Protein AF-A0A2I0GZF5-F1 (afdb_monomer)

Radius of gyration: 13.63 Å; Cα contacts (8 Å, |Δi|>4): 128; chains: 1; bounding box: 29×34×39 Å

Mean predicted aligned error: 5.85 Å

Foldseek 3Di:
DDQQKAFDAPPVNDDDPQWTWIQHPNDIDTDGPQWAFRHWDDADPQGTKTWTQRNVVRDIDIDGDGPPPPPPPPPD

InterPro domains:
  IPR011009 Protein kinase-like domain superfamily [SSF56112] (29-73)
  IPR017441 Protein kinase, ATP binding site [PS00107] (41-65)

Structure (mmCIF, N/CA/C/O backbone):
data_AF-A0A2I0GZF5-F1
#
_entry.id   AF-A0A2I0GZF5-F1
#
loop_
_atom_site.group_PDB
_atom_site.id
_atom_site.type_symbol
_atom_site.label_atom_id
_atom_site.label_alt_id
_atom_site.label_comp_id
_atom_site.label_asym_id
_atom_site.label_entity_id
_atom_site.label_seq_id
_atom_site.pdbx_PDB_ins_code
_atom_site.Cartn_x
_atom_site.Cartn_y
_atom_site.Cartn_z
_atom_site.occupancy
_atom_site.B_iso_or_equiv
_atom_site.auth_seq_id
_atom_site.auth_comp_id
_atom_site.auth_asym_id
_atom_site.auth_atom_id
_atom_site.pdbx_PDB_model_num
ATOM 1 N N . MET A 1 1 ? 15.100 -0.645 15.504 1.00 49.84 1 MET A N 1
ATOM 2 C CA . MET A 1 1 ? 14.188 -1.256 14.513 1.00 49.84 1 MET A CA 1
ATOM 3 C C . MET A 1 1 ? 13.755 -0.147 13.571 1.00 49.84 1 MET A C 1
ATOM 5 O O . MET A 1 1 ? 13.145 0.800 14.047 1.00 49.84 1 MET A O 1
ATOM 9 N N . ALA A 1 2 ? 14.178 -0.176 12.306 1.00 55.88 2 ALA A N 1
ATOM 10 C CA . ALA A 1 2 ? 13.808 0.861 11.342 1.00 55.88 2 ALA A CA 1
ATOM 11 C C . ALA A 1 2 ? 12.298 0.783 11.034 1.00 55.88 2 ALA A C 1
ATOM 13 O O . ALA A 1 2 ? 11.742 -0.321 11.057 1.00 55.88 2 ALA A O 1
ATOM 14 N N . PRO A 1 3 ? 11.621 1.914 10.778 1.00 61.53 3 PRO A N 1
ATOM 15 C CA . PRO A 1 3 ? 10.215 1.895 10.397 1.00 61.53 3 PRO A CA 1
ATOM 16 C C . PRO A 1 3 ? 10.045 1.113 9.088 1.00 61.53 3 PRO A C 1
ATOM 18 O O . PRO A 1 3 ? 10.717 1.385 8.099 1.00 61.53 3 PRO A O 1
ATOM 21 N N . SER A 1 4 ? 9.159 0.116 9.092 1.00 80.69 4 SER A N 1
ATOM 22 C CA . SER A 1 4 ? 8.937 -0.786 7.949 1.00 80.69 4 SER A CA 1
ATOM 23 C C . SER A 1 4 ? 8.126 -0.154 6.808 1.00 80.69 4 SER A C 1
ATOM 25 O O . SER A 1 4 ? 7.959 -0.767 5.755 1.00 80.69 4 SER A O 1
ATOM 27 N N . VAL A 1 5 ? 7.592 1.043 7.047 1.00 89.56 5 VAL A N 1
ATOM 28 C CA . VAL A 1 5 ? 6.845 1.881 6.110 1.00 89.56 5 VAL A CA 1
ATOM 29 C C . VAL A 1 5 ? 7.332 3.312 6.313 1.00 89.56 5 VAL A C 1
ATOM 31 O O . VAL A 1 5 ? 7.390 3.786 7.449 1.00 89.56 5 VAL A O 1
ATOM 34 N N . GLN A 1 6 ? 7.672 4.004 5.232 1.00 93.75 6 GLN A N 1
ATOM 35 C CA . GLN A 1 6 ? 8.117 5.399 5.271 1.00 93.75 6 GLN A CA 1
ATOM 36 C C . GLN A 1 6 ? 7.370 6.218 4.224 1.00 93.75 6 GLN A C 1
ATOM 38 O O . GLN A 1 6 ? 7.014 5.686 3.177 1.00 93.75 6 GLN A O 1
ATOM 43 N N . ALA A 1 7 ? 7.142 7.507 4.477 1.00 93.06 7 ALA A N 1
ATOM 44 C CA . ALA A 1 7 ? 6.687 8.410 3.424 1.00 93.06 7 ALA A CA 1
ATOM 45 C C . ALA A 1 7 ? 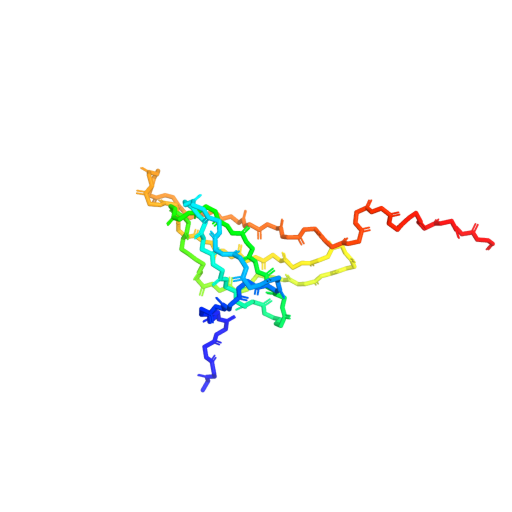7.739 8.456 2.305 1.00 93.06 7 ALA A C 1
ATOM 47 O O . ALA A 1 7 ? 8.940 8.480 2.576 1.00 93.06 7 ALA A O 1
ATOM 48 N N . ALA A 1 8 ? 7.287 8.446 1.057 1.00 94.50 8 ALA A N 1
ATOM 49 C CA . ALA A 1 8 ? 8.143 8.462 -0.119 1.00 94.50 8 ALA A CA 1
ATOM 50 C C . ALA A 1 8 ? 7.784 9.628 -1.039 1.00 94.50 8 ALA A C 1
ATOM 52 O O . ALA A 1 8 ? 6.710 10.221 -0.946 1.00 94.50 8 ALA A O 1
ATOM 53 N N . ILE A 1 9 ? 8.706 9.941 -1.941 1.00 93.94 9 ILE A N 1
ATOM 54 C CA . ILE A 1 9 ? 8.498 10.900 -3.023 1.00 93.94 9 ILE A CA 1
ATOM 55 C C . ILE A 1 9 ? 8.003 10.110 -4.248 1.00 93.94 9 ILE A C 1
ATOM 57 O O . ILE A 1 9 ? 8.472 8.985 -4.459 1.00 93.94 9 ILE A O 1
ATOM 61 N N . PRO A 1 10 ? 7.064 10.648 -5.050 1.00 93.81 10 PRO A N 1
ATOM 62 C CA . PRO A 1 10 ? 6.690 10.044 -6.323 1.00 93.81 10 PRO A CA 1
ATOM 63 C C . PRO A 1 10 ? 7.932 9.798 -7.198 1.00 93.81 10 PRO A C 1
ATOM 65 O O . PRO A 1 10 ? 8.784 10.685 -7.288 1.00 93.81 10 PRO A O 1
ATOM 68 N N . PRO A 1 11 ? 8.050 8.641 -7.870 1.00 90.19 11 PRO A N 1
ATOM 69 C CA . PRO A 1 11 ? 9.228 8.310 -8.676 1.00 90.19 11 PRO A CA 1
ATOM 70 C C . PRO A 1 11 ? 9.432 9.266 -9.860 1.00 90.19 11 PRO A C 1
ATOM 72 O O . PRO A 1 11 ? 10.561 9.544 -10.244 1.00 90.19 11 PRO A O 1
ATOM 75 N N . ASP A 1 12 ? 8.346 9.799 -10.413 1.00 93.12 12 ASP A N 1
ATOM 76 C CA . ASP A 1 12 ? 8.339 10.810 -11.474 1.00 93.12 12 ASP A CA 1
ATOM 77 C C . ASP A 1 12 ? 8.342 12.259 -10.942 1.00 93.12 12 ASP A C 1
ATOM 79 O O . ASP A 1 12 ? 8.357 13.212 -11.718 1.00 93.12 12 ASP A O 1
ATOM 83 N N . GLY A 1 13 ? 8.330 12.443 -9.618 1.00 92.69 13 GLY A N 1
ATOM 84 C CA . GLY A 1 13 ? 8.281 13.752 -8.966 1.00 92.69 13 GLY A CA 1
ATOM 85 C C . GLY A 1 13 ? 6.923 14.463 -9.032 1.00 92.69 13 GLY A C 1
ATOM 86 O O . GLY A 1 13 ? 6.785 15.542 -8.4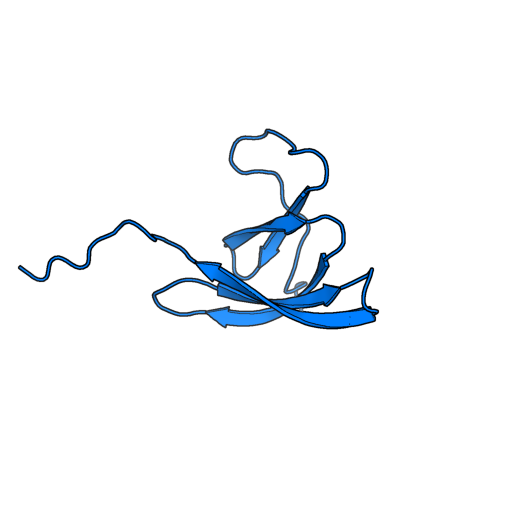51 1.00 92.69 13 GLY A O 1
ATOM 87 N N . ILE A 1 14 ? 5.905 13.888 -9.684 1.00 93.56 14 ILE A N 1
ATOM 88 C CA . ILE A 1 14 ? 4.582 14.504 -9.815 1.00 93.56 14 ILE A CA 1
ATOM 89 C C . ILE A 1 14 ? 3.660 13.989 -8.710 1.00 93.56 14 ILE A C 1
ATOM 91 O O . ILE A 1 14 ? 3.306 12.814 -8.633 1.00 93.56 14 ILE A O 1
ATOM 95 N N . TRP A 1 15 ? 3.198 14.903 -7.861 1.00 93.06 15 TRP A N 1
ATOM 96 C CA . TRP A 1 15 ? 2.223 14.593 -6.821 1.00 93.06 15 TRP A CA 1
ATOM 97 C C . TRP A 1 15 ? 0.816 14.512 -7.408 1.00 93.06 15 TRP A C 1
ATOM 99 O O . TRP A 1 15 ? 0.223 15.521 -7.798 1.00 93.06 15 TRP A O 1
ATOM 109 N N . ARG A 1 16 ? 0.250 13.304 -7.449 1.00 94.88 16 ARG A N 1
ATOM 110 C CA . ARG A 1 16 ? -1.125 13.106 -7.917 1.00 94.88 16 ARG A CA 1
ATOM 111 C C . ARG A 1 16 ? -2.134 13.492 -6.836 1.00 94.88 16 ARG A C 1
ATOM 113 O O . ARG A 1 16 ? -2.036 13.070 -5.684 1.00 94.88 16 ARG A O 1
ATOM 120 N N . ARG A 1 17 ? -3.134 14.300 -7.207 1.00 95.50 17 ARG A N 1
ATOM 121 C CA . ARG A 1 17 ? -4.170 14.770 -6.274 1.00 95.50 17 ARG A CA 1
ATOM 122 C C . ARG A 1 17 ? -4.914 13.581 -5.662 1.00 95.50 17 ARG A C 1
ATOM 124 O O . ARG A 1 17 ? -5.378 12.705 -6.385 1.00 95.50 17 ARG A O 1
ATOM 131 N N . GLY A 1 18 ? -5.048 13.582 -4.337 1.00 95.25 18 GLY A N 1
ATOM 132 C CA . GLY A 1 18 ? -5.712 12.505 -3.598 1.00 95.25 18 GLY A CA 1
ATOM 133 C C . GLY A 1 18 ? -4.873 11.235 -3.438 1.00 95.25 18 GLY A C 1
ATOM 134 O O . GLY A 1 18 ? -5.387 10.257 -2.905 1.00 95.25 18 GLY A O 1
ATOM 135 N N . LYS A 1 19 ? -3.601 11.238 -3.858 1.00 96.50 19 LYS A N 1
ATOM 136 C CA . LYS A 1 19 ? -2.668 10.128 -3.652 1.00 96.50 19 LYS A CA 1
ATOM 137 C C . LYS A 1 19 ? -1.635 10.457 -2.576 1.00 96.50 19 LYS A C 1
ATOM 139 O O . LYS A 1 19 ? -1.273 11.615 -2.371 1.00 96.50 19 LYS A O 1
ATOM 144 N N . LYS A 1 20 ? -1.150 9.417 -1.905 1.00 95.56 20 LYS A N 1
ATOM 145 C CA . LYS A 1 20 ? 0.014 9.432 -1.016 1.00 95.56 20 LYS A CA 1
ATOM 146 C C . LYS A 1 20 ? 1.019 8.394 -1.505 1.00 95.56 20 LYS A C 1
ATOM 148 O O . LYS A 1 20 ? 0.641 7.399 -2.128 1.00 95.56 20 LYS A O 1
ATOM 153 N N . TYR A 1 21 ? 2.287 8.632 -1.196 1.00 96.50 21 TYR A N 1
ATOM 154 C CA . TYR A 1 21 ? 3.395 7.784 -1.612 1.00 96.50 21 TYR A CA 1
ATOM 155 C C . TYR A 1 21 ? 4.118 7.255 -0.382 1.00 96.50 21 TYR A C 1
ATOM 157 O O . TYR A 1 21 ? 4.513 8.028 0.492 1.00 96.50 21 TYR A O 1
ATOM 165 N N . TYR A 1 22 ? 4.284 5.937 -0.313 1.00 95.62 22 TYR A N 1
ATOM 166 C CA . TYR A 1 22 ? 4.969 5.271 0.793 1.00 95.62 22 TYR A CA 1
ATOM 167 C C . TYR A 1 22 ? 5.976 4.254 0.269 1.00 95.62 22 TYR A C 1
ATOM 169 O O . TYR A 1 22 ? 5.675 3.526 -0.667 1.00 95.62 22 TYR A O 1
ATOM 177 N N . SER A 1 23 ? 7.152 4.167 0.880 1.00 94.25 23 SER A N 1
ATOM 178 C CA . SER A 1 23 ? 8.103 3.085 0.638 1.00 94.25 23 SER A CA 1
ATOM 179 C C . SER A 1 23 ? 7.801 1.927 1.584 1.00 94.25 23 SER A C 1
ATOM 181 O O . SER A 1 23 ? 7.756 2.112 2.804 1.00 94.25 23 SER A O 1
ATOM 183 N N . VAL A 1 24 ? 7.574 0.740 1.020 1.00 93.69 24 VAL A N 1
ATOM 184 C CA . VAL A 1 24 ? 7.390 -0.514 1.757 1.00 93.69 24 VAL A CA 1
ATOM 185 C C . VAL A 1 24 ? 8.269 -1.577 1.112 1.00 93.69 24 VAL A C 1
ATOM 187 O O . VAL A 1 24 ? 8.062 -1.914 -0.052 1.00 93.69 24 VAL A O 1
ATOM 190 N N . CYS A 1 25 ? 9.236 -2.114 1.864 1.00 90.38 25 CYS A N 1
ATOM 191 C CA . CYS A 1 25 ? 10.241 -3.051 1.338 1.00 90.38 25 CYS A CA 1
ATOM 192 C C . CYS A 1 25 ? 10.924 -2.519 0.061 1.00 90.38 25 CYS A C 1
ATOM 194 O O . CYS A 1 25 ? 10.975 -3.223 -0.944 1.00 90.38 25 CYS A O 1
ATOM 196 N N . ASP A 1 26 ? 11.354 -1.251 0.089 1.00 89.06 26 ASP A N 1
ATOM 197 C CA . ASP A 1 26 ? 12.004 -0.534 -1.023 1.00 89.06 26 ASP A CA 1
ATOM 198 C C . ASP A 1 26 ? 11.160 -0.391 -2.303 1.00 89.06 26 ASP A C 1
ATOM 200 O O . ASP A 1 26 ? 11.633 0.078 -3.337 1.00 89.06 26 ASP A O 1
ATOM 204 N N . VAL A 1 27 ? 9.870 -0.724 -2.230 1.00 90.88 27 VAL A N 1
ATOM 205 C CA . VAL A 1 27 ? 8.904 -0.494 -3.301 1.00 90.88 27 VAL A CA 1
ATOM 206 C C . VAL A 1 27 ? 8.054 0.717 -2.947 1.00 90.88 27 VAL A C 1
ATOM 208 O O . VAL A 1 27 ? 7.452 0.776 -1.877 1.00 90.88 27 VAL A O 1
ATOM 211 N N . ILE A 1 28 ? 7.962 1.681 -3.865 1.00 93.94 28 ILE A N 1
ATOM 212 C CA . ILE A 1 28 ? 7.101 2.857 -3.701 1.00 93.94 28 ILE A CA 1
ATOM 213 C C . ILE A 1 28 ? 5.656 2.468 -4.012 1.00 93.94 28 ILE A C 1
ATOM 215 O O . ILE A 1 28 ? 5.353 2.021 -5.113 1.00 93.94 28 ILE A O 1
ATOM 219 N N . PHE A 1 29 ? 4.743 2.674 -3.077 1.00 95.00 29 PHE A N 1
ATOM 220 C CA . PHE A 1 29 ? 3.305 2.489 -3.206 1.00 95.00 29 PHE A CA 1
ATOM 221 C C . PHE A 1 29 ? 2.656 3.844 -3.487 1.00 95.00 29 PHE A C 1
ATOM 223 O O . PHE A 1 29 ? 2.749 4.737 -2.652 1.00 95.00 29 PHE A O 1
ATOM 230 N N . GLU A 1 30 ? 1.978 3.983 -4.629 1.00 95.69 30 GLU A N 1
ATOM 231 C CA . GLU A 1 30 ? 1.015 5.066 -4.860 1.00 95.69 30 GLU A CA 1
ATOM 232 C C . GLU A 1 30 ? -0.356 4.564 -4.405 1.00 95.69 30 GLU A C 1
ATOM 234 O O . GLU A 1 30 ? -0.892 3.616 -4.982 1.00 95.69 30 GLU A O 1
ATOM 239 N N . ILE A 1 31 ? -0.910 5.165 -3.357 1.00 95.56 31 ILE A N 1
ATOM 240 C CA . ILE A 1 31 ? -2.197 4.760 -2.776 1.00 95.56 31 ILE A CA 1
ATOM 241 C C . ILE A 1 31 ? -3.109 5.967 -2.608 1.00 95.56 31 ILE A C 1
ATOM 243 O O . ILE A 1 31 ? -2.640 7.100 -2.519 1.00 95.56 31 ILE A O 1
ATOM 247 N N . ASP A 1 32 ? -4.419 5.738 -2.552 1.00 97.19 32 ASP A N 1
ATOM 248 C CA . ASP A 1 32 ? -5.359 6.802 -2.201 1.00 97.19 32 ASP A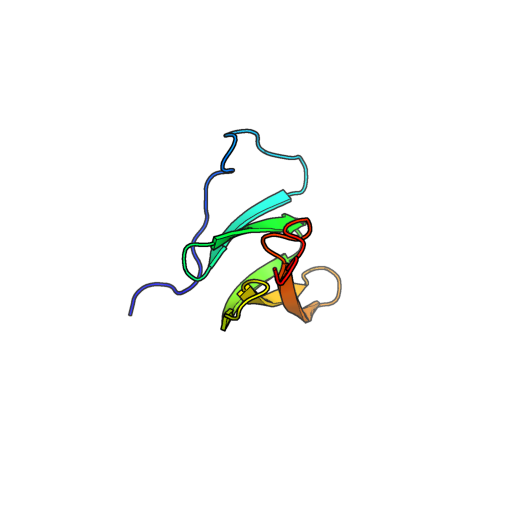 CA 1
ATOM 249 C C . ASP A 1 32 ? -5.111 7.320 -0.783 1.00 97.19 32 ASP A C 1
ATOM 251 O O . ASP A 1 32 ? -4.802 6.557 0.130 1.00 97.19 32 ASP A O 1
ATOM 255 N N . ALA A 1 33 ? -5.293 8.627 -0.594 1.00 96.06 33 ALA A N 1
ATOM 256 C CA . ALA A 1 33 ? -4.983 9.328 0.648 1.00 96.06 33 ALA A CA 1
ATOM 257 C C . ALA A 1 33 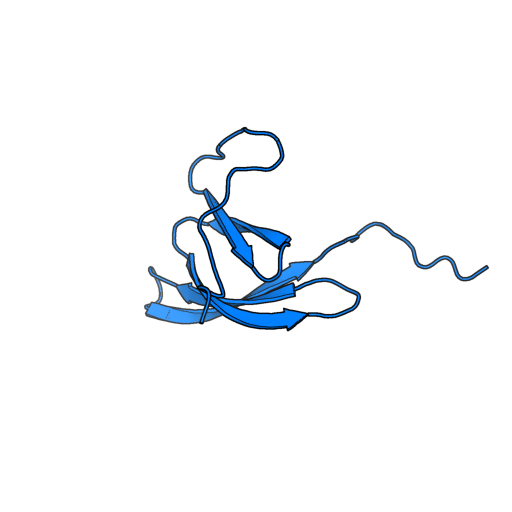? -5.764 8.823 1.874 1.00 96.06 33 ALA A C 1
ATOM 259 O O . ALA A 1 33 ? -5.326 9.077 2.997 1.00 96.06 33 ALA A O 1
ATOM 260 N N . LYS A 1 34 ? -6.872 8.105 1.652 1.00 96.94 34 LYS A N 1
ATOM 2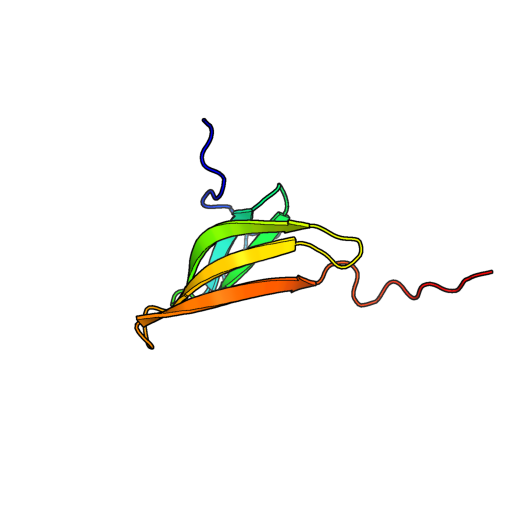61 C CA . LYS A 1 34 ? -7.688 7.453 2.685 1.00 96.94 34 LYS A CA 1
ATOM 262 C C . LYS A 1 34 ? -7.059 6.197 3.287 1.00 96.94 34 LYS A C 1
ATOM 264 O O . LYS A 1 34 ? -7.561 5.691 4.285 1.00 96.94 34 LYS A O 1
ATOM 269 N N . TYR A 1 35 ? -6.016 5.658 2.659 1.00 97.56 35 TYR A N 1
ATOM 270 C CA . TYR A 1 35 ? -5.308 4.489 3.155 1.00 97.56 35 TYR A CA 1
ATOM 271 C C . TYR A 1 35 ? -4.023 4.908 3.863 1.00 97.56 35 TYR A C 1
ATOM 273 O O . TYR A 1 35 ? -3.208 5.639 3.298 1.00 97.56 35 TYR A O 1
ATOM 281 N N . ASP A 1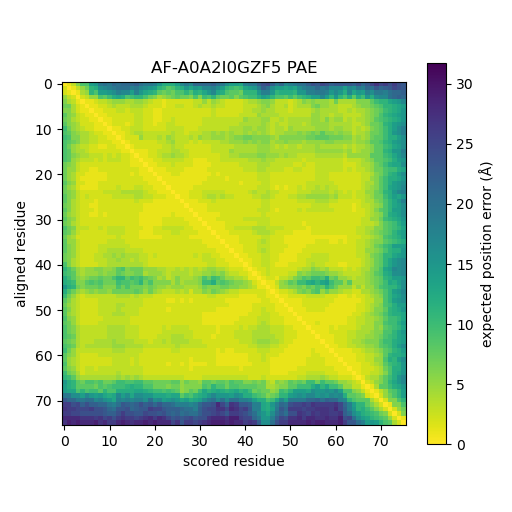 36 ? -3.821 4.389 5.071 1.00 95.56 36 ASP A N 1
ATOM 282 C CA . ASP A 1 36 ? -2.598 4.587 5.850 1.00 95.56 36 ASP A CA 1
ATOM 283 C C . ASP A 1 36 ? -1.861 3.249 6.045 1.00 95.56 36 ASP A C 1
ATOM 285 O O . ASP A 1 36 ? -2.368 2.366 6.749 1.00 95.56 36 ASP A O 1
ATOM 289 N N . PRO A 1 37 ? -0.711 3.016 5.385 1.00 95.56 37 PRO A N 1
ATOM 290 C CA . PRO A 1 37 ? 0.012 1.755 5.484 1.00 95.56 37 PRO A CA 1
ATOM 291 C C . PRO A 1 37 ? 0.677 1.588 6.850 1.00 95.56 37 PRO A C 1
ATOM 293 O O . PRO A 1 37 ? 1.371 2.464 7.347 1.00 95.56 37 PRO A O 1
ATOM 296 N N . ILE A 1 38 ? 0.512 0.404 7.430 1.00 94.56 38 ILE A N 1
ATOM 297 C CA . ILE A 1 38 ? 0.926 0.085 8.799 1.00 94.56 38 ILE A CA 1
ATOM 298 C C . ILE A 1 38 ? 2.227 -0.720 8.794 1.00 94.56 38 ILE A C 1
ATOM 300 O O . ILE A 1 38 ? 3.175 -0.411 9.509 1.00 94.56 38 ILE A O 1
ATOM 304 N N . LYS A 1 39 ? 2.255 -1.819 8.030 1.00 93.75 39 LYS A N 1
ATOM 305 C CA . LYS A 1 39 ? 3.399 -2.739 7.979 1.00 93.75 39 LYS A CA 1
ATOM 306 C C . LYS A 1 39 ? 3.384 -3.607 6.720 1.00 93.75 39 LYS A C 1
ATOM 308 O O . LYS A 1 39 ? 2.294 -3.908 6.218 1.00 93.75 39 LYS A O 1
ATOM 313 N N . PRO A 1 40 ? 4.553 -4.064 6.242 1.00 94.62 40 PRO A N 1
ATOM 314 C CA . PRO A 1 40 ? 4.624 -5.105 5.226 1.00 94.62 40 PRO A CA 1
ATOM 315 C C . PRO A 1 40 ? 4.003 -6.410 5.739 1.00 94.62 40 PRO A C 1
ATOM 317 O O . PRO A 1 40 ? 4.085 -6.737 6.926 1.00 94.62 40 PRO A O 1
ATOM 320 N N . LEU A 1 41 ? 3.364 -7.144 4.830 1.00 94.44 41 LEU A N 1
ATOM 321 C CA . LEU A 1 41 ? 2.822 -8.484 5.071 1.00 94.44 41 LEU A CA 1
ATOM 322 C C . LEU A 1 41 ? 3.599 -9.561 4.311 1.00 94.44 41 LEU A C 1
ATOM 324 O O . LEU A 1 41 ? 3.711 -10.677 4.805 1.00 94.44 41 LEU A O 1
ATOM 328 N N . GLY A 1 42 ? 4.141 -9.240 3.136 1.00 90.06 42 GLY A N 1
ATOM 329 C CA . GLY A 1 42 ? 4.957 -10.169 2.361 1.00 90.06 42 GLY A CA 1
ATOM 330 C C . GLY A 1 42 ? 5.391 -9.591 1.019 1.00 90.06 42 GLY A C 1
ATOM 331 O O . GLY A 1 42 ? 4.803 -8.628 0.529 1.00 90.06 42 GLY A O 1
ATOM 332 N N . ALA A 1 43 ? 6.409 -10.202 0.425 1.00 90.06 43 ALA A N 1
ATOM 333 C CA . ALA A 1 43 ? 6.898 -9.907 -0.916 1.00 90.06 43 ALA A CA 1
ATOM 334 C C . ALA A 1 43 ? 6.997 -11.216 -1.710 1.00 90.06 43 ALA A C 1
ATOM 336 O O . ALA A 1 43 ? 7.285 -12.267 -1.140 1.00 90.06 43 ALA A O 1
ATOM 337 N N . GLY A 1 44 ? 6.736 -11.162 -3.013 1.00 83.62 44 GLY A N 1
ATOM 338 C CA . GLY A 1 44 ? 6.851 -12.309 -3.910 1.00 83.62 44 GLY A CA 1
ATOM 339 C C . GLY A 1 44 ? 7.104 -11.877 -5.351 1.00 83.62 44 GLY A C 1
ATOM 340 O O . GLY A 1 44 ? 7.235 -10.687 -5.627 1.00 83.62 44 GLY A O 1
ATOM 341 N N . ALA A 1 45 ? 7.124 -12.843 -6.273 1.00 79.38 45 ALA A N 1
ATOM 342 C CA . ALA A 1 45 ? 7.453 -12.618 -7.687 1.00 79.38 45 ALA A CA 1
ATOM 343 C C . ALA A 1 45 ? 6.612 -11.512 -8.353 1.00 79.38 45 ALA A C 1
ATOM 345 O O . ALA A 1 45 ? 7.111 -10.764 -9.181 1.00 79.38 45 ALA A O 1
ATOM 346 N N . TYR A 1 46 ? 5.349 -11.370 -7.942 1.00 83.12 46 TYR A N 1
ATOM 347 C CA . TYR A 1 46 ? 4.419 -10.389 -8.506 1.00 83.12 46 TYR A CA 1
ATOM 348 C C . TYR A 1 46 ? 4.383 -9.053 -7.753 1.00 83.12 46 TYR A C 1
ATOM 350 O O . TYR A 1 46 ? 3.568 -8.204 -8.095 1.00 83.12 46 TYR A O 1
ATOM 358 N N . GLY A 1 47 ? 5.192 -8.862 -6.706 1.00 89.31 47 GLY A N 1
ATOM 359 C CA . GLY A 1 47 ? 5.277 -7.602 -5.960 1.00 89.31 47 GLY A CA 1
ATOM 360 C C . GLY A 1 47 ? 5.066 -7.732 -4.450 1.00 89.31 47 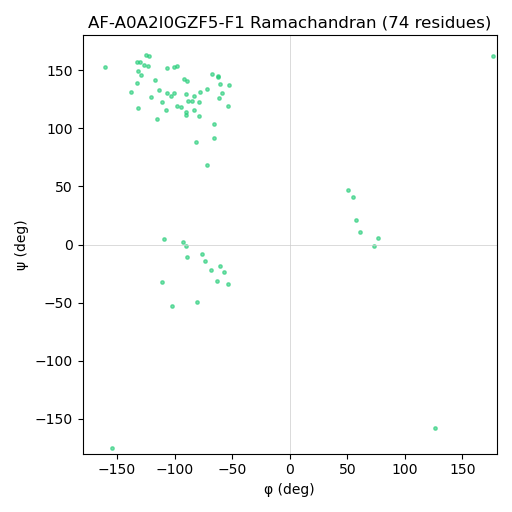GLY A C 1
ATOM 361 O O . GLY A 1 47 ? 5.272 -8.794 -3.857 1.00 89.31 47 GLY A O 1
ATOM 362 N N . VAL A 1 48 ? 4.678 -6.624 -3.812 1.00 93.75 48 VAL A N 1
ATOM 363 C CA . VAL A 1 48 ? 4.697 -6.453 -2.347 1.00 93.75 48 VAL A CA 1
ATOM 364 C C . VAL A 1 48 ? 3.288 -6.233 -1.802 1.00 93.75 48 VAL A C 1
ATOM 366 O O . VAL A 1 48 ? 2.467 -5.538 -2.401 1.00 93.75 48 VAL A O 1
ATOM 369 N N . VAL A 1 49 ? 3.009 -6.819 -0.640 1.00 95.56 49 VAL A N 1
ATOM 370 C CA . VAL A 1 49 ? 1.758 -6.666 0.106 1.00 95.56 49 VAL A CA 1
ATOM 371 C C . VAL A 1 49 ? 2.035 -5.944 1.419 1.00 95.56 49 VAL A C 1
ATOM 373 O O . VAL A 1 49 ? 2.928 -6.334 2.173 1.00 95.56 49 VAL A O 1
ATOM 376 N N . CYS A 1 50 ? 1.222 -4.943 1.741 1.00 95.88 50 CYS A N 1
ATOM 377 C CA . CYS A 1 50 ? 1.222 -4.278 3.040 1.00 95.88 50 CYS A CA 1
ATOM 378 C C . CYS A 1 50 ? -0.183 -4.266 3.651 1.00 95.88 50 CYS A C 1
ATOM 380 O O . CYS A 1 50 ? -1.187 -4.353 2.945 1.00 95.88 50 CYS A O 1
ATOM 382 N N . SER A 1 51 ? -0.271 -4.181 4.977 1.00 96.75 51 SER A N 1
ATOM 383 C CA . SER A 1 51 ? -1.538 -3.881 5.645 1.00 96.75 51 SER A CA 1
ATOM 384 C C . SER A 1 51 ? -1.699 -2.379 5.784 1.00 96.75 51 SER A C 1
ATOM 386 O O . SER A 1 51 ? -0.732 -1.722 6.164 1.00 96.75 51 SER A O 1
ATOM 388 N N . ALA A 1 52 ? -2.909 -1.873 5.583 1.00 97.44 52 ALA A N 1
ATOM 389 C CA . ALA A 1 52 ? -3.254 -0.468 5.744 1.00 97.44 52 ALA A CA 1
ATOM 390 C C . ALA A 1 52 ? -4.544 -0.298 6.555 1.00 97.44 52 ALA A C 1
ATOM 392 O O . ALA A 1 52 ? -5.362 -1.220 6.643 1.00 97.44 52 ALA A O 1
ATOM 393 N N . HIS A 1 53 ? -4.720 0.873 7.157 1.00 97.75 53 HIS A N 1
ATOM 394 C CA . HIS A 1 53 ? -5.997 1.314 7.701 1.00 97.75 53 HIS A CA 1
ATOM 395 C C . HIS A 1 53 ? -6.765 2.080 6.625 1.00 97.75 53 HIS A C 1
ATOM 397 O O . HIS A 1 53 ? -6.207 2.972 5.994 1.00 97.75 53 HIS A O 1
ATOM 403 N N . ASP A 1 54 ? -8.025 1.724 6.407 1.00 98.12 54 ASP A N 1
ATOM 404 C CA . ASP A 1 54 ? -8.952 2.498 5.587 1.00 98.12 54 ASP A CA 1
ATOM 405 C C . ASP A 1 54 ? -9.686 3.501 6.482 1.00 98.12 54 ASP A C 1
ATOM 407 O O . ASP A 1 54 ? -10.488 3.114 7.336 1.00 98.12 54 ASP A O 1
ATOM 411 N N . GLU A 1 55 ? -9.404 4.789 6.305 1.00 96.38 55 GLU A N 1
ATOM 412 C CA . GLU A 1 55 ? -9.977 5.852 7.127 1.00 96.38 55 GLU A CA 1
ATOM 413 C C . GLU A 1 55 ? -11.481 6.059 6.904 1.00 96.38 55 GLU A C 1
ATOM 415 O O . GLU A 1 55 ? -12.142 6.585 7.801 1.00 96.38 55 GLU A O 1
ATOM 420 N N . GLU A 1 56 ? -12.041 5.636 5.769 1.00 96.62 56 GLU A N 1
ATOM 421 C CA . GLU A 1 56 ? -13.477 5.760 5.493 1.00 96.62 56 GLU A CA 1
ATOM 422 C C . GLU A 1 56 ? -14.253 4.635 6.173 1.00 96.62 56 GLU A C 1
ATOM 424 O O . GLU A 1 56 ? -15.231 4.873 6.880 1.00 96.62 56 GLU A O 1
ATOM 429 N N . THR A 1 57 ? -13.800 3.393 5.990 1.00 97.12 57 THR A N 1
ATOM 430 C CA . THR A 1 57 ? -14.508 2.214 6.513 1.00 97.12 57 THR A CA 1
ATOM 431 C C . THR A 1 57 ? -14.077 1.821 7.924 1.00 97.12 57 THR A C 1
ATOM 433 O O . THR A 1 57 ? -14.718 0.969 8.543 1.00 97.12 57 THR A O 1
ATOM 436 N N . LYS A 1 58 ? -12.992 2.418 8.436 1.00 96.50 58 LYS A N 1
ATOM 437 C CA . LYS A 1 58 ? -12.324 2.081 9.706 1.00 96.50 58 LYS A CA 1
ATOM 438 C C . LYS A 1 58 ? -11.857 0.628 9.790 1.00 96.50 58 LYS A C 1
ATOM 440 O O . LYS A 1 58 ? -11.640 0.096 10.880 1.00 96.50 58 LYS A O 1
ATOM 445 N N . LYS A 1 59 ? -11.685 -0.034 8.645 1.00 97.69 59 LYS A N 1
ATOM 446 C CA . LYS A 1 59 ? -11.250 -1.431 8.565 1.00 97.69 59 LYS A CA 1
ATOM 447 C C . LYS A 1 59 ? -9.769 -1.523 8.244 1.00 97.69 59 LYS A C 1
ATOM 449 O O . LYS A 1 59 ? -9.185 -0.669 7.583 1.00 97.69 59 LYS A O 1
ATOM 454 N N . LYS A 1 60 ? -9.161 -2.618 8.693 1.00 97.25 60 LYS A N 1
ATOM 455 C CA . LYS A 1 60 ? -7.825 -3.007 8.253 1.00 97.25 60 LYS A CA 1
ATOM 456 C C . LYS A 1 60 ? -7.940 -3.759 6.934 1.00 97.25 60 LYS A C 1
ATOM 458 O O . LYS A 1 60 ? -8.683 -4.734 6.846 1.00 97.25 60 LYS A O 1
ATOM 463 N N . VAL A 1 61 ? -7.185 -3.321 5.939 1.00 97.81 61 VAL A N 1
ATOM 464 C CA . VAL A 1 61 ? -7.156 -3.907 4.597 1.00 97.81 61 VAL A CA 1
ATOM 465 C C . VAL A 1 61 ? -5.738 -4.341 4.239 1.00 97.81 61 VAL A C 1
ATOM 467 O O . VAL A 1 61 ? -4.767 -3.922 4.873 1.00 97.81 61 VAL A O 1
ATOM 470 N N . ALA A 1 62 ? -5.612 -5.199 3.229 1.00 96.81 62 ALA A N 1
ATOM 471 C CA . ALA A 1 62 ? -4.335 -5.525 2.606 1.00 96.81 62 ALA A CA 1
ATOM 472 C C . ALA A 1 62 ? -4.270 -4.865 1.225 1.00 96.81 62 ALA A C 1
ATOM 474 O O . ALA A 1 62 ? -5.201 -5.000 0.433 1.00 96.81 62 ALA A O 1
ATOM 475 N N . ILE A 1 63 ? -3.174 -4.168 0.939 1.00 95.94 63 ILE A N 1
ATOM 476 C CA . ILE A 1 63 ? -2.904 -3.542 -0.355 1.00 95.94 63 ILE A CA 1
ATOM 477 C C . ILE A 1 63 ? -1.748 -4.303 -0.994 1.00 95.94 63 ILE A C 1
ATOM 479 O O . ILE A 1 63 ? -0.670 -4.409 -0.408 1.00 95.94 63 ILE A O 1
ATOM 483 N N . LYS A 1 64 ? -1.972 -4.840 -2.195 1.00 94.12 64 LYS A N 1
ATOM 484 C CA . LYS A 1 64 ? -0.949 -5.528 -2.987 1.00 94.12 64 LYS A CA 1
ATOM 485 C C . LYS A 1 64 ? -0.552 -4.650 -4.166 1.00 94.12 64 LYS A C 1
ATOM 487 O O . LYS A 1 64 ? -1.372 -4.407 -5.048 1.00 94.12 64 LYS A O 1
ATOM 492 N N . LYS A 1 65 ? 0.702 -4.202 -4.196 1.00 92.62 65 LYS A N 1
ATOM 493 C CA . LYS A 1 65 ? 1.282 -3.575 -5.382 1.00 92.62 65 LYS A CA 1
ATOM 494 C C . LYS A 1 65 ? 1.774 -4.674 -6.312 1.00 92.62 65 LYS A C 1
ATOM 496 O O . LYS A 1 65 ? 2.665 -5.434 -5.940 1.00 92.62 65 LYS A O 1
ATOM 501 N N . ILE A 1 66 ? 1.165 -4.755 -7.494 1.00 90.38 66 ILE A N 1
ATOM 502 C CA . ILE A 1 66 ? 1.611 -5.662 -8.548 1.00 90.38 66 ILE A CA 1
ATOM 503 C C . ILE A 1 66 ? 2.718 -4.973 -9.342 1.00 90.38 66 ILE A C 1
ATOM 505 O O . ILE A 1 66 ? 2.516 -3.872 -9.857 1.00 90.38 66 ILE A O 1
ATOM 509 N N . SER A 1 67 ? 3.878 -5.612 -9.414 1.00 82.06 67 SER A N 1
ATOM 510 C CA . SER A 1 67 ? 5.002 -5.183 -10.247 1.00 82.06 67 SER A CA 1
ATOM 511 C C . SER A 1 67 ? 5.011 -5.976 -11.554 1.00 82.06 67 SER A C 1
ATOM 513 O O . SER A 1 67 ? 4.504 -7.095 -11.595 1.00 82.06 67 SER A O 1
ATOM 515 N N . ASN A 1 68 ? 5.578 -5.392 -12.613 1.00 74.44 68 ASN A N 1
ATOM 516 C CA . ASN A 1 68 ? 5.854 -6.065 -13.890 1.00 74.44 68 ASN A CA 1
ATOM 517 C C . ASN A 1 68 ? 4.618 -6.735 -14.526 1.00 74.44 68 ASN A C 1
ATOM 519 O O . ASN A 1 68 ? 4.699 -7.818 -15.089 1.00 74.44 68 ASN A O 1
ATOM 523 N N . VAL A 1 69 ? 3.462 -6.061 -14.467 1.00 68.69 69 VAL A N 1
ATOM 524 C CA . VAL A 1 69 ? 2.164 -6.570 -14.967 1.00 68.69 69 VAL A CA 1
ATOM 525 C C . VAL A 1 69 ? 2.197 -6.951 -16.458 1.00 68.69 69 VAL A C 1
ATOM 527 O O . VAL A 1 69 ? 1.385 -7.756 -16.899 1.00 68.69 69 VAL A O 1
ATOM 530 N N . PHE A 1 70 ? 3.126 -6.378 -17.227 1.00 67.06 70 PHE A N 1
ATOM 531 C CA . PHE A 1 70 ? 3.271 -6.593 -18.671 1.00 67.06 70 PHE A CA 1
ATOM 532 C C . PHE A 1 70 ? 4.512 -7.407 -19.051 1.00 67.06 70 PHE A C 1
ATOM 534 O O . PHE A 1 70 ? 4.797 -7.551 -20.236 1.00 67.06 70 PHE A O 1
ATOM 541 N N . GLU A 1 71 ? 5.263 -7.916 -18.073 1.00 61.50 71 GLU A N 1
ATOM 542 C CA . GLU A 1 71 ? 6.360 -8.836 -18.355 1.00 61.50 71 GLU A CA 1
ATOM 543 C C . GLU A 1 71 ? 5.754 -10.227 -18.535 1.00 61.50 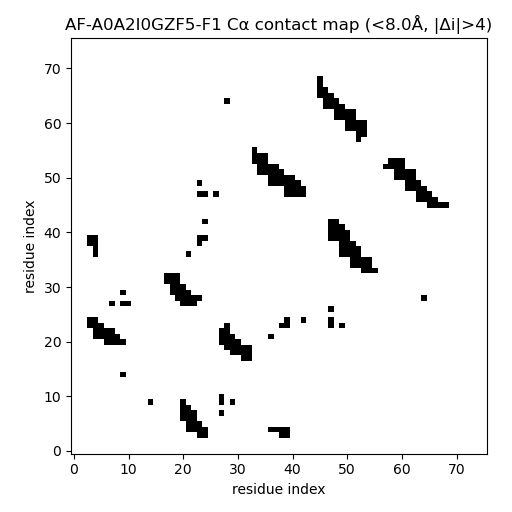71 GLU A C 1
ATOM 545 O O . GLU A 1 71 ? 5.536 -10.973 -17.580 1.00 61.50 71 GLU A O 1
ATOM 550 N N . ASP A 1 72 ? 5.374 -10.517 -19.780 1.00 55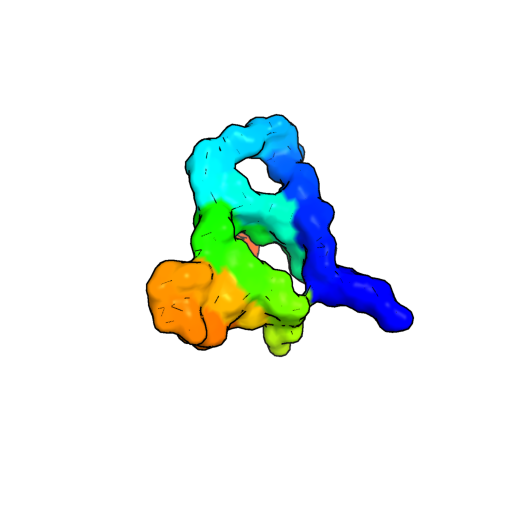.66 72 ASP A N 1
ATOM 551 C CA . ASP A 1 72 ? 5.011 -11.858 -20.212 1.00 55.66 72 ASP A CA 1
ATOM 552 C C . ASP A 1 72 ? 6.168 -12.786 -19.837 1.00 55.66 72 ASP A C 1
ATOM 554 O O . ASP A 1 72 ? 7.302 -12.593 -20.282 1.00 55.66 72 ASP A O 1
ATOM 558 N N . GLN A 1 73 ? 5.911 -13.783 -18.990 1.00 59.03 73 GLN A N 1
ATOM 559 C CA . GLN A 1 73 ? 6.846 -14.890 -18.838 1.00 59.03 73 GLN A CA 1
ATOM 560 C C . GLN A 1 73 ? 6.756 -15.746 -20.103 1.00 59.03 73 GLN A C 1
ATOM 562 O O . GLN A 1 73 ? 6.258 -16.873 -20.060 1.00 59.03 73 GLN A O 1
ATOM 567 N N . THR A 1 74 ? 7.220 -15.214 -21.239 1.00 51.56 74 THR A N 1
ATOM 568 C CA . THR A 1 74 ? 7.468 -16.014 -22.430 1.00 51.56 74 THR A CA 1
ATOM 569 C C . THR A 1 74 ? 8.607 -16.949 -22.058 1.00 51.56 74 THR A C 1
ATOM 571 O O . THR A 1 74 ? 9.786 -16.604 -22.118 1.00 51.56 74 THR A O 1
ATOM 574 N N . THR A 1 75 ? 8.240 -18.127 -21.567 1.00 52.03 75 THR A N 1
ATOM 575 C CA . THR A 1 75 ? 9.171 -19.234 -21.406 1.00 52.03 75 THR A CA 1
ATOM 576 C C . THR A 1 75 ? 9.577 -19.621 -22.824 1.00 52.03 75 THR A C 1
ATOM 578 O O . THR A 1 75 ? 8.758 -20.154 -23.571 1.00 52.03 75 THR A O 1
ATOM 581 N N . ALA A 1 76 ? 10.787 -19.222 -23.215 1.00 42.84 76 ALA A N 1
ATOM 582 C CA . ALA A 1 76 ? 11.477 -19.756 -24.383 1.00 42.84 76 ALA A CA 1
ATOM 583 C C . ALA A 1 76 ? 11.972 -21.179 -24.095 1.00 42.84 76 ALA A C 1
ATOM 585 O O . ALA A 1 76 ? 12.300 -21.458 -22.916 1.00 42.84 76 ALA A O 1
#

Sequence (76 aa):
MAPSVQAAIPPDGIWRRGKKYYSVCDVIFEIDAKYDPIKPLGAGAYGVVCSAHDEETKKKVAIKKISNVFEDQTTA

Secondary structure (DSSP, 8-state):
---SEEE---TTS---TTEEEEEETTEEEEEETTEEEEEEEEEETTEEEEEEEETTT--EEEEEEEP-TT------

pLDDT: mean 88.01, std 13.83, range [42.84, 98.12]

Solvent-accessible surface area (backbone atoms only — not comparable to full-atom values): 4749 Å² total; per-residue (Å²): 132,79,77,57,47,42,85,45,76,51,94,86,71,62,83,54,88,68,48,42,38,31,30,42,88,90,40,77,42,84,40,54,60,56,52,47,75,68,37,67,73,49,75,56,97,53,34,41,30,30,33,25,40,32,69,84,80,72,40,81,46,77,50,71,51,73,46,69,87,81,65,74,83,76,80,124

Organism: Punica granatum (NCBI:txid22663)

Nearest PDB structures (foldseek):
  2xs0-assembly1_A  TM=8.874E-01  e=4.961E-04  Homo sapiens
  4o2z-assembly1_A-2  TM=9.073E-01  e=8.878E-04  Leishmania donovani BPK282A1
  8wgf-assembly1_A  TM=9.139E-01  e=8.878E-04  Homo sapiens
  4kke-assembly1_A  TM=8.862E-01  e=7.034E-04  Homo sapiens
  3pze-assembly1_A  TM=9.140E-01  e=1.188E-03  Homo sapiens